Protein AF-A0A8X6HXB4-F1 (afdb_monomer_lite)

Foldseek 3Di:
DDPQPWDWAFADAPVDPDGDTKTKGQQDPQADDWHDPDPHDNDTDADASDDDDADPPDDDDTDRSMDIDDDPPDDDDDDDDPVVVVVVVVVPDD

Sequence (94 aa):
MADNLVHVAPVRLESFPIQLELPYEKIRREALDPFVRNDGSCGVDLSSPNFYTMDPLQQVRIYTGLAFEFKAGWTAFLKDKSSVSVESILSWKE

Secondary structure (DSSP, 8-state):
------EEEEEE-TTSS-EEEEEEEESSTTPPPPB-SSTT-SS-B---SS-----TT--------EEE-PPTT--------HHHHHHHHHTT--

Structure (mmCIF, N/CA/C/O backbone):
data_AF-A0A8X6HXB4-F1
#
_entry.id   AF-A0A8X6HXB4-F1
#
loop_
_atom_site.group_PDB
_atom_site.id
_atom_site.type_symbol
_atom_site.label_atom_id
_atom_site.label_alt_id
_atom_site.label_comp_id
_atom_site.label_asym_id
_atom_site.label_entity_id
_atom_site.label_seq_id
_atom_site.pdbx_PDB_ins_code
_atom_site.Cartn_x
_atom_site.Cartn_y
_atom_site.Cartn_z
_atom_site.occupancy
_atom_site.B_iso_or_equiv
_atom_site.auth_seq_id
_atom_site.auth_comp_id
_atom_site.auth_asym_id
_atom_site.auth_atom_id
_atom_site.pdbx_PDB_model_num
ATOM 1 N N . MET A 1 1 ? -13.838 -4.102 -25.654 1.00 40.12 1 MET A N 1
ATOM 2 C CA . MET A 1 1 ? -12.425 -4.293 -25.278 1.00 40.12 1 MET A CA 1
ATOM 3 C C . MET A 1 1 ? -12.141 -3.194 -24.276 1.00 40.12 1 MET A C 1
ATOM 5 O O . MET A 1 1 ? -12.321 -2.045 -24.645 1.00 40.12 1 MET A O 1
ATOM 9 N N . ALA A 1 2 ? -11.946 -3.525 -22.999 1.00 42.59 2 ALA A N 1
ATOM 10 C CA . ALA A 1 2 ? -11.622 -2.510 -22.001 1.00 42.59 2 ALA A CA 1
ATOM 11 C C . ALA A 1 2 ? -10.168 -2.102 -22.239 1.00 42.59 2 ALA A C 1
ATOM 13 O O . ALA A 1 2 ? -9.302 -2.973 -22.293 1.00 42.59 2 ALA A O 1
ATOM 14 N N . ASP A 1 3 ? -9.929 -0.815 -22.462 1.00 43.25 3 ASP A N 1
ATOM 15 C CA . ASP A 1 3 ? -8.581 -0.270 -22.499 1.00 43.25 3 ASP A CA 1
ATOM 16 C C . ASP A 1 3 ? -7.935 -0.553 -21.139 1.00 43.25 3 ASP A C 1
ATOM 18 O O . ASP A 1 3 ? -8.369 -0.019 -20.117 1.00 43.25 3 ASP A O 1
ATOM 22 N N . ASN A 1 4 ? -6.937 -1.437 -21.112 1.00 47.91 4 ASN A N 1
ATOM 23 C CA . ASN A 1 4 ? -6.117 -1.662 -19.928 1.00 47.91 4 ASN A CA 1
ATOM 24 C C . ASN A 1 4 ? -5.273 -0.400 -19.713 1.00 47.91 4 ASN A C 1
ATOM 26 O O . ASN A 1 4 ? -4.161 -0.280 -20.228 1.00 47.91 4 ASN A O 1
ATOM 30 N N . LEU A 1 5 ? -5.843 0.574 -19.006 1.00 57.53 5 LEU A N 1
ATOM 31 C CA . LEU A 1 5 ? -5.156 1.780 -18.566 1.00 57.53 5 LEU A CA 1
ATOM 32 C C . LEU A 1 5 ? -4.089 1.374 -17.547 1.00 57.53 5 LEU A C 1
ATOM 34 O O . LEU A 1 5 ? -4.364 1.194 -16.364 1.00 57.53 5 LEU A O 1
ATOM 38 N N . VAL A 1 6 ? -2.860 1.201 -18.031 1.00 60.84 6 VAL A N 1
ATOM 39 C CA . VAL A 1 6 ? -1.680 1.072 -17.178 1.00 60.84 6 VAL A CA 1
ATOM 40 C C . VAL A 1 6 ? -1.402 2.445 -16.583 1.00 60.84 6 VAL A C 1
ATOM 42 O O . VAL A 1 6 ? -1.111 3.403 -17.304 1.00 60.84 6 VAL A O 1
ATOM 45 N N . HIS A 1 7 ? -1.514 2.547 -15.265 1.00 73.44 7 HIS A N 1
ATOM 46 C CA . HIS A 1 7 ? -1.183 3.759 -14.535 1.00 73.44 7 HIS A CA 1
ATOM 47 C C . HIS A 1 7 ? 0.279 3.711 -14.092 1.00 73.44 7 HIS A C 1
ATOM 49 O O . HIS A 1 7 ? 0.853 2.640 -13.908 1.00 73.44 7 HIS A O 1
ATOM 55 N N . VAL A 1 8 ? 0.892 4.878 -13.903 1.00 70.25 8 VAL A N 1
ATOM 56 C CA . VAL A 1 8 ? 2.288 4.982 -13.468 1.00 70.25 8 VAL A CA 1
ATOM 57 C C . VAL A 1 8 ? 2.349 5.795 -12.188 1.00 70.25 8 VAL A C 1
ATOM 59 O O . VAL A 1 8 ? 1.935 6.955 -12.161 1.00 70.25 8 VAL A O 1
ATOM 62 N N . ALA A 1 9 ? 2.861 5.187 -11.120 1.00 65.12 9 ALA A N 1
ATOM 63 C CA . ALA A 1 9 ? 3.169 5.904 -9.895 1.00 65.12 9 ALA A CA 1
ATOM 64 C C . ALA A 1 9 ? 4.551 6.564 -10.042 1.00 65.12 9 ALA A C 1
ATOM 66 O O . ALA A 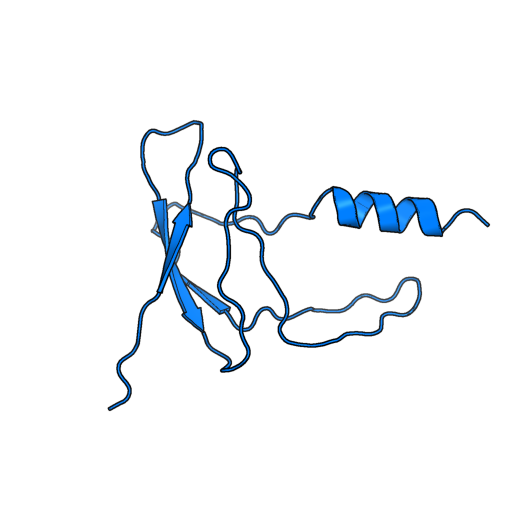1 9 ? 5.512 5.877 -10.416 1.00 65.12 9 ALA A O 1
ATOM 67 N N . PRO A 1 10 ? 4.687 7.870 -9.759 1.00 61.25 10 PRO A N 1
ATOM 68 C CA . PRO A 1 10 ? 5.995 8.502 -9.727 1.00 61.25 10 PRO A CA 1
ATOM 69 C C . PRO A 1 10 ? 6.756 7.998 -8.497 1.00 61.25 10 PRO A C 1
ATOM 71 O O . PRO A 1 10 ? 6.277 8.142 -7.377 1.00 61.25 10 PRO A O 1
ATOM 74 N N . VAL A 1 11 ? 7.946 7.423 -8.678 1.00 60.12 11 VAL A N 1
ATOM 75 C CA . VAL A 1 11 ? 8.866 7.109 -7.576 1.00 60.12 11 VAL A CA 1
ATOM 76 C C . VAL A 1 11 ? 10.184 7.837 -7.826 1.00 60.12 11 VAL A C 1
ATOM 78 O O . VAL A 1 11 ? 10.796 7.706 -8.888 1.00 60.12 11 VAL A O 1
ATOM 81 N N . ARG A 1 12 ? 10.642 8.621 -6.847 1.00 58.22 12 ARG A N 1
ATOM 82 C CA . ARG A 1 12 ? 11.994 9.193 -6.839 1.00 58.22 12 ARG A CA 1
ATOM 83 C C . ARG A 1 12 ? 12.794 8.568 -5.711 1.00 58.22 12 ARG A C 1
ATOM 85 O O . ARG A 1 12 ? 12.329 8.489 -4.582 1.00 58.22 12 ARG A O 1
ATOM 92 N N . LEU A 1 13 ? 13.999 8.120 -6.034 1.00 56.12 13 LEU A N 1
ATOM 93 C CA . LEU A 1 13 ? 14.949 7.596 -5.062 1.00 56.12 13 LEU A CA 1
ATOM 94 C C . LEU A 1 13 ? 16.050 8.638 -4.908 1.00 56.12 13 LEU A C 1
ATOM 96 O O . LEU A 1 13 ? 16.788 8.881 -5.855 1.00 56.12 13 LEU A O 1
ATOM 100 N N . GLU A 1 14 ? 16.172 9.255 -3.732 1.00 53.28 14 GLU A N 1
ATOM 101 C CA . GLU A 1 14 ? 17.137 10.346 -3.500 1.00 53.28 14 GLU A CA 1
ATOM 102 C C . GLU A 1 14 ? 18.596 9.950 -3.799 1.00 53.28 14 GLU A C 1
ATOM 104 O O . GLU A 1 14 ? 19.433 10.801 -4.086 1.00 53.28 14 GLU A O 1
ATOM 109 N N . SER A 1 15 ? 18.910 8.650 -3.778 1.00 51.25 15 SER A N 1
ATOM 110 C CA . SER A 1 15 ? 20.259 8.123 -4.019 1.00 51.25 15 SER A CA 1
ATOM 111 C C . SER A 1 15 ? 20.579 7.809 -5.487 1.00 51.25 15 SER A C 1
ATOM 113 O O . SER A 1 15 ? 21.711 7.429 -5.777 1.00 51.25 15 SER A O 1
ATOM 115 N N . PHE A 1 16 ? 19.624 7.947 -6.416 1.00 50.44 16 PHE A N 1
ATOM 116 C CA . PHE A 1 16 ? 19.835 7.661 -7.839 1.00 50.44 16 PHE A CA 1
ATOM 117 C C . PHE A 1 16 ? 19.094 8.679 -8.720 1.00 50.44 16 PHE A C 1
ATOM 119 O O . PHE A 1 16 ? 17.898 8.877 -8.536 1.00 50.44 16 PHE A O 1
ATOM 126 N N . PRO A 1 17 ? 19.727 9.270 -9.752 1.00 48.97 17 PRO A N 1
ATOM 127 C CA . PRO A 1 17 ? 19.082 10.243 -10.647 1.00 48.97 17 PRO A CA 1
ATOM 128 C C . PRO A 1 17 ? 18.013 9.629 -11.577 1.00 48.97 17 PRO A C 1
ATOM 130 O O . PRO A 1 17 ? 17.605 10.248 -12.556 1.00 48.97 17 PRO A O 1
ATOM 133 N N . ILE A 1 18 ? 17.567 8.400 -11.307 1.00 52.84 18 ILE A N 1
ATOM 134 C CA . ILE A 1 18 ? 16.593 7.676 -12.116 1.00 52.84 18 ILE A CA 1
ATOM 135 C C . ILE A 1 18 ? 15.213 7.925 -11.512 1.00 52.84 18 ILE A C 1
ATOM 137 O O . ILE A 1 18 ? 14.900 7.442 -10.424 1.00 52.84 18 ILE A O 1
ATOM 141 N N . GLN A 1 19 ? 14.375 8.665 -12.236 1.00 57.78 19 GLN A N 1
ATOM 142 C CA . GLN A 1 19 ? 12.941 8.688 -11.976 1.00 57.78 19 GLN A CA 1
ATOM 143 C C . GLN A 1 19 ? 12.398 7.293 -12.293 1.00 57.78 19 GLN A C 1
ATOM 145 O O . GLN A 1 19 ? 12.432 6.847 -13.442 1.00 57.78 19 GLN A O 1
ATOM 150 N N . LEU A 1 20 ? 11.984 6.564 -11.259 1.00 64.31 20 LEU A N 1
ATOM 151 C CA . LEU A 1 20 ? 11.483 5.213 -11.414 1.00 64.31 20 LEU A CA 1
ATOM 152 C C . LEU A 1 20 ? 9.972 5.294 -11.611 1.00 64.31 20 LEU A C 1
ATOM 154 O O . LEU A 1 20 ? 9.214 5.663 -10.720 1.00 64.31 20 LEU A O 1
ATOM 158 N N . GLU A 1 21 ? 9.542 4.976 -12.819 1.00 74.00 21 GLU A N 1
ATOM 159 C CA . GLU A 1 21 ? 8.141 4.710 -13.105 1.00 74.00 21 GLU A CA 1
ATOM 160 C C . GLU A 1 21 ? 7.795 3.333 -12.541 1.00 74.00 21 GLU A C 1
ATOM 162 O O . GLU A 1 21 ? 8.447 2.343 -12.897 1.00 74.00 21 GLU A O 1
ATOM 167 N N . LEU A 1 22 ? 6.809 3.284 -11.642 1.00 82.19 22 LEU A N 1
ATOM 168 C CA . LEU A 1 22 ? 6.268 2.046 -11.091 1.00 82.19 22 LEU A CA 1
ATOM 169 C C . LEU A 1 22 ? 4.867 1.819 -11.682 1.00 82.19 22 LEU A C 1
ATOM 171 O O . LEU A 1 22 ? 3.910 2.453 -11.220 1.00 82.19 22 LEU A O 1
ATOM 175 N N . PRO A 1 23 ? 4.737 0.968 -12.715 1.00 88.00 23 PRO A N 1
ATOM 176 C CA . PRO A 1 23 ? 3.447 0.654 -13.303 1.00 88.00 23 PRO A CA 1
ATOM 177 C C . PRO A 1 23 ? 2.537 -0.047 -12.298 1.00 88.00 23 PRO A C 1
ATOM 179 O O . PRO A 1 23 ? 2.981 -0.894 -11.512 1.00 88.00 23 PRO A O 1
ATOM 182 N N . TYR A 1 24 ? 1.255 0.294 -12.342 1.00 91.19 24 TYR A N 1
ATOM 183 C CA . TYR A 1 24 ? 0.229 -0.376 -11.563 1.00 91.19 24 TYR A CA 1
ATOM 184 C C . TYR A 1 24 ? -1.113 -0.425 -12.289 1.00 91.19 24 TYR A C 1
ATOM 186 O O . TYR A 1 24 ? -1.420 0.389 -13.163 1.00 91.19 24 TYR A O 1
ATOM 194 N N . GLU A 1 25 ? -1.933 -1.379 -11.866 1.00 93.31 25 GLU A N 1
ATOM 195 C CA . GLU A 1 25 ? -3.313 -1.550 -12.297 1.00 93.31 25 GLU A CA 1
ATOM 196 C C . GLU A 1 25 ? -4.245 -1.531 -11.082 1.00 93.31 25 GLU A C 1
ATOM 198 O O . GLU A 1 25 ? -3.946 -2.100 -10.023 1.00 93.31 25 GLU A O 1
ATOM 203 N N . LYS A 1 26 ? -5.408 -0.895 -11.238 1.00 93.44 26 LYS A N 1
ATOM 204 C CA . LYS A 1 26 ? -6.507 -0.999 -10.277 1.00 93.44 26 LYS A CA 1
ATOM 205 C C . LYS A 1 26 ? -7.287 -2.282 -10.536 1.00 93.44 26 LYS A C 1
ATOM 207 O O . LYS A 1 26 ? -8.137 -2.335 -11.416 1.00 93.44 26 LYS A O 1
ATOM 212 N N . ILE A 1 27 ? -7.058 -3.293 -9.704 1.00 94.00 27 ILE A N 1
ATOM 213 C CA . ILE A 1 27 ? -7.814 -4.557 -9.751 1.00 94.00 27 ILE A CA 1
ATOM 214 C C . ILE A 1 27 ? -9.182 -4.454 -9.057 1.00 94.00 27 ILE A C 1
ATOM 216 O O . ILE A 1 27 ? -9.983 -5.388 -9.101 1.00 94.00 27 ILE A O 1
ATOM 220 N N . ARG A 1 28 ? -9.458 -3.328 -8.385 1.00 89.50 28 ARG A N 1
ATOM 221 C CA . ARG A 1 28 ? -10.773 -2.971 -7.839 1.00 89.50 28 ARG A CA 1
ATOM 222 C C . ARG A 1 28 ? -11.142 -1.553 -8.242 1.00 89.50 28 ARG A C 1
ATOM 224 O O . ARG A 1 28 ? -10.292 -0.668 -8.229 1.00 89.50 28 ARG A O 1
ATOM 231 N N . ARG A 1 29 ? -12.423 -1.328 -8.538 1.00 90.44 29 ARG A N 1
ATOM 232 C CA . ARG A 1 29 ? -12.934 -0.028 -8.997 1.00 90.44 29 ARG A CA 1
ATOM 233 C C . ARG A 1 29 ? -12.729 1.077 -7.960 1.00 90.44 29 ARG A C 1
ATOM 235 O O . ARG A 1 29 ? -12.487 2.221 -8.326 1.00 90.44 29 ARG A O 1
ATOM 242 N N . GLU A 1 30 ? -12.828 0.733 -6.684 1.00 93.12 30 GLU A N 1
ATOM 243 C CA . GLU A 1 30 ? -12.738 1.661 -5.558 1.00 93.12 30 GLU A CA 1
ATOM 244 C C . GLU A 1 30 ? -11.288 1.936 -5.134 1.00 93.12 30 GLU A C 1
ATOM 246 O O . GLU A 1 30 ? -11.059 2.748 -4.240 1.00 93.12 30 GLU A O 1
ATOM 251 N N . ALA A 1 31 ? -10.305 1.258 -5.742 1.00 93.75 31 ALA A N 1
ATOM 252 C CA . ALA A 1 31 ? -8.903 1.419 -5.388 1.00 93.75 31 ALA A CA 1
ATOM 253 C C . ALA A 1 31 ? -8.430 2.862 -5.620 1.00 93.75 31 ALA A C 1
ATOM 255 O O . ALA A 1 31 ? -8.689 3.484 -6.658 1.00 93.75 31 ALA A O 1
ATOM 256 N N . LEU A 1 32 ? -7.705 3.382 -4.633 1.00 91.44 32 LEU A N 1
ATOM 257 C CA . LEU A 1 32 ? -7.152 4.729 -4.663 1.00 91.44 32 LEU A CA 1
ATOM 258 C C . LEU A 1 32 ? -5.773 4.713 -5.316 1.00 91.44 32 LEU A C 1
ATOM 260 O O . LEU A 1 32 ? -5.010 3.763 -5.138 1.00 91.44 32 LEU A O 1
ATOM 264 N N . ASP A 1 33 ? -5.464 5.768 -6.068 1.00 91.12 33 ASP A N 1
ATOM 265 C CA . ASP A 1 33 ? -4.147 5.921 -6.678 1.00 91.12 33 ASP A CA 1
ATOM 266 C C . ASP A 1 33 ? -3.073 6.052 -5.582 1.00 91.12 33 ASP A C 1
ATOM 268 O O . ASP A 1 33 ? -3.273 6.792 -4.611 1.00 91.12 33 ASP A O 1
ATOM 272 N N . PRO A 1 34 ? -1.936 5.343 -5.703 1.00 90.50 34 PRO A N 1
ATOM 273 C CA . PRO A 1 34 ? -0.800 5.550 -4.820 1.00 90.50 34 PRO A CA 1
ATOM 274 C C . PRO A 1 34 ? -0.257 6.966 -5.025 1.00 90.50 34 PRO A C 1
ATOM 276 O O . PRO A 1 34 ? -0.211 7.469 -6.150 1.00 90.50 34 PRO A O 1
ATOM 279 N N . PHE A 1 35 ? 0.185 7.608 -3.947 1.00 84.75 35 PHE A N 1
ATOM 280 C CA . PHE A 1 35 ? 0.687 8.978 -4.021 1.00 84.75 35 PHE A CA 1
ATOM 281 C C . PHE A 1 35 ? 2.015 9.142 -3.292 1.00 84.75 35 PHE A C 1
ATOM 283 O O . PHE A 1 35 ? 2.352 8.408 -2.364 1.00 84.75 35 PHE A O 1
ATOM 290 N N . VAL A 1 36 ? 2.770 10.143 -3.726 1.00 80.81 36 VAL A N 1
ATOM 291 C CA . VAL A 1 36 ? 4.008 10.578 -3.086 1.00 80.81 36 VAL A CA 1
ATOM 292 C C . VAL A 1 36 ? 3.701 11.823 -2.269 1.00 80.81 36 VAL A C 1
ATOM 294 O O . VAL A 1 36 ? 3.115 12.774 -2.784 1.00 80.81 36 VAL A O 1
ATOM 297 N N . ARG A 1 37 ? 4.065 11.821 -0.984 1.00 74.19 37 ARG A N 1
ATOM 298 C CA . ARG A 1 37 ? 3.714 12.920 -0.075 1.00 74.19 37 ARG A CA 1
ATOM 299 C C . ARG A 1 37 ? 4.490 14.205 -0.376 1.00 74.19 37 ARG A C 1
ATOM 301 O O . ARG A 1 37 ? 3.944 15.291 -0.214 1.00 74.19 37 ARG A O 1
ATOM 308 N N . ASN A 1 38 ? 5.762 14.087 -0.747 1.00 76.50 38 ASN A N 1
ATOM 309 C CA . ASN A 1 38 ? 6.639 15.203 -1.098 1.00 76.50 38 ASN A CA 1
ATOM 310 C C . ASN A 1 38 ? 7.801 14.736 -1.991 1.00 76.50 38 ASN A C 1
ATOM 312 O O . ASN A 1 38 ? 8.109 13.546 -2.043 1.00 76.50 38 ASN A O 1
ATOM 316 N N . ASP A 1 39 ? 8.479 15.684 -2.641 1.00 64.31 39 ASP A N 1
ATOM 317 C CA . ASP A 1 39 ? 9.511 15.433 -3.663 1.00 64.31 39 ASP A CA 1
ATOM 318 C C . ASP A 1 39 ? 10.787 14.705 -3.170 1.00 64.31 39 ASP A C 1
ATOM 320 O O . ASP A 1 39 ? 11.660 14.406 -3.984 1.00 64.31 39 ASP A O 1
ATOM 324 N N . GLY A 1 40 ? 10.883 14.373 -1.876 1.00 67.88 40 GLY A N 1
ATOM 325 C CA . GLY A 1 40 ? 11.970 13.591 -1.257 1.00 67.88 40 GLY A CA 1
ATOM 326 C C . GLY A 1 40 ? 11.510 12.305 -0.555 1.00 67.88 40 GLY A C 1
ATOM 327 O O . GLY A 1 40 ? 12.263 11.679 0.186 1.00 67.88 40 GLY A O 1
ATOM 328 N N . SER A 1 41 ? 10.249 11.894 -0.724 1.00 70.81 41 SER A N 1
ATOM 329 C CA . SER A 1 41 ? 9.765 10.659 -0.096 1.00 70.81 41 SER A CA 1
ATOM 330 C C . SER A 1 41 ? 10.447 9.429 -0.701 1.00 70.81 41 SER A C 1
ATOM 332 O O . SER A 1 41 ? 10.367 9.189 -1.902 1.00 70.81 41 SER A O 1
ATOM 334 N N . CYS A 1 42 ? 11.014 8.573 0.151 1.00 73.69 42 CYS A N 1
ATOM 335 C CA . CYS A 1 42 ? 11.646 7.308 -0.247 1.00 73.69 42 CYS A CA 1
ATOM 336 C C . CYS A 1 42 ? 10.656 6.190 -0.645 1.00 73.69 42 CYS A C 1
ATOM 338 O O . CYS A 1 42 ? 11.044 5.023 -0.710 1.00 73.69 42 CYS A O 1
ATOM 340 N N . GLY A 1 43 ? 9.375 6.498 -0.856 1.00 82.88 43 GLY A N 1
ATOM 341 C CA . GLY A 1 43 ? 8.337 5.512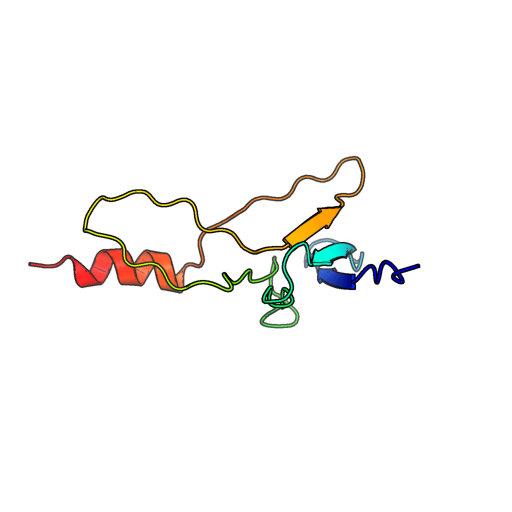 -1.140 1.00 82.88 43 GLY A CA 1
ATOM 342 C C . GLY A 1 43 ? 7.003 6.144 -1.527 1.00 82.88 43 GLY A C 1
ATOM 343 O O . GLY A 1 43 ? 6.856 7.366 -1.535 1.00 82.88 43 GLY A O 1
ATOM 344 N N . VAL A 1 44 ? 6.035 5.284 -1.840 1.00 87.56 44 VAL A N 1
ATOM 345 C CA . VAL A 1 44 ? 4.657 5.668 -2.165 1.00 87.56 44 VAL A CA 1
ATOM 346 C C . VAL A 1 44 ? 3.728 5.286 -1.020 1.00 87.56 44 VAL A C 1
ATOM 348 O O . VAL A 1 44 ? 3.835 4.194 -0.459 1.00 87.56 44 VAL A O 1
ATOM 351 N N . ASP A 1 45 ? 2.813 6.183 -0.675 1.00 89.31 45 ASP A N 1
ATOM 352 C CA . ASP A 1 45 ? 1.752 5.903 0.281 1.00 89.31 45 ASP A CA 1
ATOM 353 C C . ASP A 1 45 ? 0.677 5.034 -0.393 1.00 89.31 45 ASP A C 1
ATOM 355 O O . ASP A 1 45 ? 0.213 5.323 -1.500 1.00 89.31 45 ASP A O 1
ATOM 359 N N . LEU A 1 46 ? 0.273 3.962 0.293 1.00 92.81 46 LEU A N 1
ATOM 360 C CA . LEU A 1 46 ? -0.781 3.045 -0.140 1.00 92.81 46 LEU A CA 1
ATOM 361 C C . LEU A 1 46 ? -2.020 3.224 0.736 1.00 92.81 46 LEU A C 1
ATOM 363 O O . LEU A 1 46 ? -1.912 3.411 1.947 1.00 92.81 46 LEU A O 1
ATOM 367 N N . SER A 1 47 ? -3.198 3.123 0.125 1.00 92.75 47 SER A N 1
ATOM 368 C CA . SER A 1 47 ? -4.482 3.254 0.819 1.00 92.75 47 SER A CA 1
ATOM 369 C C . SER A 1 47 ? -5.337 2.007 0.630 1.00 92.75 47 SER A C 1
ATOM 371 O O . SER A 1 47 ? -5.233 1.322 -0.389 1.00 92.75 47 SER A O 1
ATOM 373 N N . SER A 1 48 ? -6.196 1.711 1.607 1.00 93.12 48 SER A N 1
ATOM 374 C CA . SER A 1 48 ? -7.235 0.698 1.434 1.00 93.12 48 SER A CA 1
ATOM 375 C C . SER A 1 48 ? -8.546 1.350 0.999 1.00 93.12 48 SER A C 1
ATOM 377 O O . SER A 1 48 ? -8.902 2.386 1.557 1.00 93.12 48 SER A O 1
ATOM 379 N N . PRO A 1 49 ? -9.294 0.749 0.056 1.00 91.19 49 PRO A N 1
ATOM 380 C CA . PRO A 1 49 ? -10.610 1.244 -0.329 1.00 91.19 49 PRO A CA 1
ATOM 381 C C . PRO A 1 49 ? -11.715 0.853 0.665 1.00 91.19 49 PRO A C 1
ATOM 383 O O . PRO A 1 49 ? -12.851 1.292 0.516 1.00 91.19 49 PRO A O 1
ATOM 386 N N . ASN A 1 50 ? -11.408 0.009 1.659 1.00 90.06 50 ASN A N 1
ATOM 387 C CA . ASN A 1 50 ? -12.383 -0.512 2.614 1.00 90.06 50 ASN A CA 1
ATOM 388 C C . ASN A 1 50 ? -12.117 0.006 4.029 1.00 90.06 50 ASN A C 1
ATOM 390 O O . ASN A 1 50 ? -10.975 0.270 4.409 1.00 90.06 50 ASN A O 1
ATOM 394 N N . PHE A 1 51 ? -13.177 0.036 4.832 1.00 90.44 51 PHE A N 1
ATOM 395 C CA . PHE A 1 51 ? -13.088 0.216 6.276 1.00 90.44 51 PHE A CA 1
ATOM 396 C C . PHE A 1 51 ? -12.863 -1.129 6.965 1.00 90.44 51 PHE A C 1
ATOM 398 O O . PHE A 1 51 ? -13.465 -2.136 6.590 1.00 90.44 51 PHE A O 1
ATOM 405 N N . TYR A 1 52 ? -12.017 -1.128 7.992 1.00 86.44 52 TYR A N 1
ATOM 406 C CA . TYR A 1 52 ? -11.767 -2.285 8.844 1.00 86.44 52 TYR A CA 1
ATOM 407 C C . TYR A 1 52 ? -11.901 -1.847 10.294 1.00 86.44 52 TYR A C 1
ATOM 409 O O . TYR A 1 52 ? -11.396 -0.793 10.681 1.00 86.44 52 TYR A O 1
ATOM 417 N N . THR A 1 53 ? -12.549 -2.682 11.092 1.00 88.94 53 THR A N 1
ATOM 418 C CA . THR A 1 53 ? -12.483 -2.613 12.549 1.00 88.94 53 THR A CA 1
ATOM 419 C C . THR A 1 53 ? -11.539 -3.716 12.999 1.00 88.94 53 THR A C 1
ATOM 421 O O . THR A 1 53 ? -11.624 -4.836 12.494 1.00 88.94 53 THR A O 1
ATOM 424 N N . MET A 1 54 ? -10.609 -3.383 13.888 1.00 87.00 54 MET A N 1
ATOM 425 C CA . MET A 1 54 ? -9.655 -4.334 14.448 1.00 87.00 54 MET A CA 1
ATOM 426 C C . MET A 1 54 ? -9.777 -4.297 15.957 1.00 87.00 54 MET A C 1
ATOM 428 O O . MET A 1 54 ? -9.664 -3.226 16.556 1.00 87.00 54 MET A O 1
ATOM 432 N N . ASP A 1 55 ? -9.981 -5.464 16.548 1.00 87.75 55 ASP A N 1
ATOM 433 C CA . ASP A 1 55 ? -9.909 -5.602 17.989 1.00 87.75 55 ASP A CA 1
ATOM 434 C C . ASP A 1 55 ? -8.445 -5.535 18.458 1.00 87.75 55 ASP A C 1
ATOM 436 O O . ASP A 1 55 ? -7.513 -5.816 17.690 1.00 87.75 55 ASP A O 1
ATOM 440 N N . PRO A 1 56 ? -8.212 -5.181 19.731 1.00 86.75 56 PRO A N 1
ATOM 441 C CA . PRO A 1 56 ? -6.889 -5.236 20.329 1.00 86.75 56 PRO A CA 1
ATOM 442 C C . PRO A 1 56 ? -6.198 -6.591 20.090 1.00 86.75 56 PRO A C 1
ATOM 444 O O . PRO A 1 56 ? -6.800 -7.645 20.277 1.00 86.75 56 PRO A O 1
ATOM 447 N N . LEU A 1 57 ? -4.921 -6.564 19.683 1.00 86.31 57 LEU A N 1
ATOM 448 C CA . LEU A 1 57 ? -4.087 -7.741 19.359 1.00 86.31 57 LEU A CA 1
ATOM 449 C C . LEU A 1 57 ? -4.525 -8.561 18.128 1.00 86.31 57 LEU A C 1
ATOM 451 O O . LEU A 1 57 ? -3.856 -9.539 17.778 1.00 86.31 57 LEU A O 1
ATOM 455 N N . GLN A 1 58 ? -5.598 -8.173 17.437 1.00 88.50 58 GLN A N 1
ATOM 456 C CA . GLN A 1 58 ? -6.014 -8.831 16.205 1.00 88.50 58 GLN A CA 1
ATOM 457 C C . GLN A 1 58 ? -5.036 -8.535 15.059 1.00 88.50 58 GLN A C 1
ATOM 459 O O . GLN A 1 58 ? -4.537 -7.422 14.903 1.00 88.50 58 GLN A O 1
ATOM 464 N N . GLN A 1 59 ? -4.809 -9.532 14.201 1.00 89.38 59 GLN A N 1
ATOM 465 C CA . GLN A 1 59 ? -4.122 -9.349 12.924 1.00 89.38 59 GLN A CA 1
ATOM 466 C C . GLN A 1 59 ? -5.129 -9.363 11.776 1.00 89.38 59 GLN A C 1
ATOM 468 O O . GLN A 1 59 ? -5.948 -10.277 11.665 1.00 89.38 59 GLN A O 1
ATOM 473 N N . VAL A 1 60 ? -5.041 -8.370 10.891 1.00 89.44 60 VAL A N 1
ATOM 474 C CA . VAL A 1 60 ? -5.899 -8.260 9.708 1.00 89.44 60 VAL A CA 1
ATOM 475 C C . VAL A 1 60 ? -5.045 -8.047 8.467 1.00 89.44 60 VAL A C 1
ATOM 477 O O . VAL A 1 60 ? -4.114 -7.244 8.452 1.00 89.44 60 VAL A O 1
ATOM 480 N N . ARG A 1 61 ? -5.385 -8.761 7.391 1.00 92.06 61 ARG A N 1
ATOM 481 C CA . ARG A 1 61 ? -4.840 -8.491 6.060 1.00 92.06 61 ARG A CA 1
ATOM 482 C C . ARG A 1 61 ? -5.675 -7.401 5.392 1.00 92.06 61 ARG A C 1
ATOM 484 O O . ARG A 1 61 ? -6.834 -7.631 5.054 1.00 92.06 61 ARG A O 1
ATOM 491 N N . ILE A 1 62 ? -5.063 -6.243 5.176 1.00 91.62 62 ILE A N 1
ATOM 492 C CA . ILE A 1 62 ? -5.682 -5.089 4.521 1.00 91.62 62 ILE A CA 1
ATOM 493 C C . ILE A 1 62 ? -5.301 -5.094 3.038 1.00 91.62 62 ILE A C 1
ATOM 495 O O . ILE A 1 62 ? -4.124 -5.180 2.690 1.00 91.62 62 ILE A O 1
ATOM 499 N N . TYR A 1 63 ? -6.297 -5.004 2.157 1.00 92.81 63 TYR A N 1
ATOM 500 C CA . TYR A 1 63 ? -6.090 -5.004 0.706 1.00 92.81 63 TYR A CA 1
ATOM 501 C C . TYR A 1 63 ? -6.090 -3.578 0.146 1.00 92.81 63 TYR A C 1
ATOM 503 O O . TYR A 1 63 ? -6.954 -2.782 0.506 1.00 92.81 63 TYR A O 1
ATOM 511 N N . THR A 1 64 ? -5.168 -3.271 -0.768 1.00 94.56 64 THR A N 1
ATOM 512 C CA . THR A 1 64 ? -5.088 -1.969 -1.464 1.00 94.56 64 THR A CA 1
ATOM 513 C C . THR A 1 64 ? -5.956 -1.909 -2.721 1.00 94.56 64 THR A C 1
ATOM 515 O O . THR A 1 64 ? -6.377 -0.838 -3.138 1.00 94.56 64 THR A O 1
ATOM 518 N N . GLY A 1 65 ? -6.240 -3.063 -3.337 1.00 94.75 65 GLY A N 1
ATOM 519 C CA . GLY A 1 65 ? -6.921 -3.121 -4.635 1.00 94.75 65 GLY A CA 1
ATOM 520 C C . GLY A 1 65 ? -6.031 -2.723 -5.818 1.00 94.75 65 GLY A C 1
ATOM 521 O O . GLY A 1 65 ? -6.556 -2.453 -6.895 1.00 94.75 65 GLY A O 1
ATOM 522 N N . LEU A 1 66 ? -4.708 -2.711 -5.624 1.00 94.31 66 LEU A N 1
ATOM 523 C CA . LEU A 1 66 ? -3.709 -2.404 -6.646 1.00 94.31 66 LEU A CA 1
ATOM 524 C C . LEU A 1 66 ? -2.840 -3.632 -6.938 1.00 94.31 66 LEU A C 1
ATOM 526 O O . LEU A 1 66 ? -2.484 -4.372 -6.017 1.00 94.31 66 LEU A O 1
ATOM 530 N N . ALA A 1 67 ? -2.464 -3.809 -8.200 1.00 93.38 67 ALA A N 1
ATOM 531 C CA . ALA A 1 67 ? -1.413 -4.725 -8.632 1.00 93.38 67 ALA A CA 1
ATOM 532 C C . ALA A 1 67 ? -0.257 -3.911 -9.220 1.00 93.38 67 ALA A C 1
ATOM 534 O O . ALA A 1 67 ? -0.495 -3.000 -10.004 1.00 93.38 67 ALA A O 1
ATOM 535 N N . PHE A 1 68 ? 0.978 -4.225 -8.831 1.00 90.81 68 PHE A N 1
ATOM 536 C CA . PHE A 1 68 ? 2.180 -3.515 -9.275 1.00 90.81 68 PHE A CA 1
ATOM 537 C C . PHE A 1 68 ? 3.050 -4.417 -10.142 1.00 90.81 68 PHE A C 1
ATOM 539 O O . PHE A 1 68 ? 3.185 -5.609 -9.855 1.00 90.81 68 PHE A O 1
ATOM 546 N N . GLU A 1 69 ? 3.691 -3.828 -11.147 1.00 89.44 69 GLU A N 1
ATOM 547 C CA . GLU A 1 69 ? 4.710 -4.497 -11.950 1.00 89.44 69 GLU A CA 1
ATOM 548 C C . GLU A 1 69 ? 6.100 -3.982 -11.566 1.00 89.44 69 GLU A C 1
ATOM 550 O O . GLU A 1 69 ? 6.409 -2.797 -11.696 1.00 89.44 69 GLU A O 1
ATOM 555 N N . PHE A 1 70 ? 6.958 -4.881 -11.082 1.00 86.06 70 PHE A N 1
ATOM 556 C CA . PHE A 1 70 ? 8.321 -4.538 -10.686 1.00 86.06 70 PHE A CA 1
ATOM 557 C C . PHE A 1 70 ? 9.310 -4.887 -11.793 1.00 86.06 70 PHE A C 1
ATOM 559 O O . PHE A 1 70 ? 9.314 -6.001 -12.317 1.00 86.06 70 PHE A O 1
ATOM 566 N N . LYS A 1 71 ? 10.199 -3.941 -12.117 1.00 83.19 71 LYS A N 1
ATOM 567 C CA . LYS A 1 71 ? 11.294 -4.177 -13.064 1.00 83.19 71 LYS A CA 1
ATOM 568 C C . LYS A 1 71 ? 12.217 -5.280 -12.543 1.00 83.19 71 LYS A C 1
ATOM 570 O O . LYS A 1 71 ? 12.496 -5.360 -11.348 1.00 83.19 71 LYS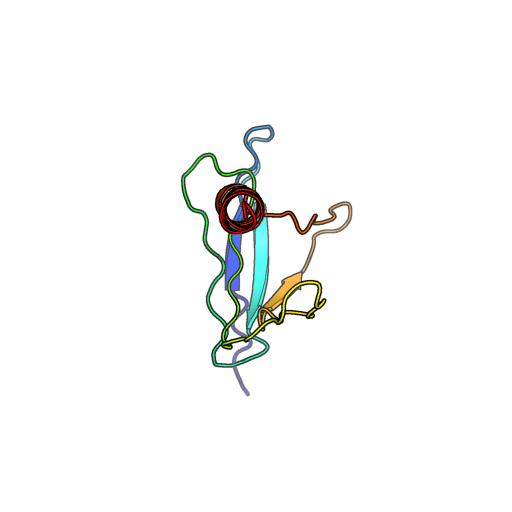 A O 1
ATOM 575 N N . ALA A 1 72 ? 12.742 -6.100 -13.451 1.00 84.25 72 ALA A N 1
ATOM 576 C CA . ALA A 1 72 ? 13.693 -7.151 -13.100 1.00 84.25 72 ALA A CA 1
ATOM 577 C C . ALA A 1 72 ? 14.888 -6.588 -12.306 1.00 84.25 72 ALA A C 1
ATOM 579 O O . ALA A 1 72 ? 15.427 -5.531 -12.638 1.00 84.25 72 ALA A O 1
ATOM 580 N N . GLY A 1 73 ? 15.289 -7.295 -11.247 1.00 87.12 73 GLY A N 1
ATOM 581 C CA . GLY A 1 73 ? 16.351 -6.860 -10.333 1.00 87.12 73 GLY A CA 1
ATOM 582 C C . GLY A 1 73 ? 15.897 -5.906 -9.222 1.00 87.12 73 GLY A C 1
ATOM 583 O O . GLY A 1 73 ? 16.705 -5.573 -8.358 1.00 87.12 73 GLY A O 1
ATOM 584 N N . TRP A 1 74 ? 14.624 -5.503 -9.200 1.00 83.50 74 TRP A N 1
ATOM 585 C CA . TRP A 1 74 ? 14.045 -4.686 -8.136 1.00 83.50 74 TRP A CA 1
ATOM 586 C C . TRP A 1 74 ? 13.107 -5.505 -7.254 1.00 83.50 74 TRP A C 1
ATOM 588 O O . TRP A 1 74 ? 12.438 -6.431 -7.708 1.00 83.50 74 TRP A O 1
ATOM 598 N N . THR A 1 75 ? 13.038 -5.129 -5.980 1.00 86.62 75 THR A N 1
ATOM 599 C CA . THR A 1 75 ? 12.040 -5.629 -5.033 1.00 86.62 75 THR A CA 1
ATOM 600 C C . THR A 1 75 ? 11.467 -4.457 -4.248 1.00 86.62 75 THR A C 1
ATOM 602 O O . THR A 1 75 ? 12.168 -3.473 -4.000 1.00 86.62 75 THR A O 1
ATOM 605 N N . ALA A 1 76 ? 10.198 -4.552 -3.865 1.00 85.44 76 ALA A N 1
ATOM 606 C CA . ALA A 1 76 ? 9.552 -3.565 -3.015 1.00 85.44 76 ALA A CA 1
ATOM 607 C C . ALA A 1 76 ? 9.472 -4.056 -1.572 1.00 85.44 76 ALA A C 1
ATOM 609 O O . ALA A 1 76 ? 9.229 -5.232 -1.301 1.00 85.44 76 ALA A O 1
ATOM 610 N N . PHE A 1 77 ? 9.620 -3.118 -0.642 1.00 88.50 77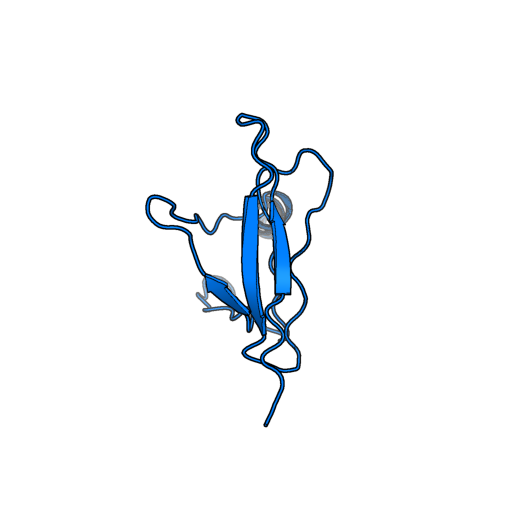 P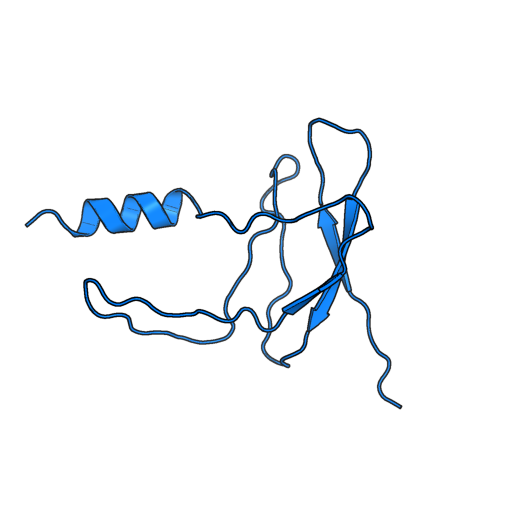HE A N 1
ATOM 611 C CA . PHE A 1 77 ? 9.386 -3.352 0.775 1.00 88.50 77 PHE A CA 1
ATOM 612 C C . PHE A 1 77 ? 8.106 -2.638 1.189 1.00 88.50 77 PHE A C 1
ATOM 614 O O . PHE A 1 77 ? 8.018 -1.415 1.086 1.00 88.50 77 PHE A O 1
ATOM 621 N N . LEU A 1 78 ? 7.131 -3.392 1.695 1.00 88.88 78 LEU A N 1
ATOM 622 C CA . LEU A 1 78 ? 5.988 -2.808 2.384 1.00 88.88 78 LEU A CA 1
ATOM 623 C C . LEU A 1 78 ? 6.429 -2.441 3.803 1.00 88.88 78 LEU A C 1
ATOM 625 O O . LEU A 1 78 ? 6.800 -3.322 4.580 1.00 88.88 78 LEU A O 1
ATOM 629 N N . LYS A 1 79 ? 6.435 -1.145 4.117 1.00 89.44 79 LYS A N 1
ATOM 630 C CA . LYS A 1 79 ? 6.870 -0.619 5.416 1.00 89.44 79 LYS A CA 1
ATOM 631 C C . LYS A 1 79 ? 5.747 0.113 6.131 1.00 89.44 79 LYS A C 1
ATOM 633 O O . LYS A 1 79 ? 4.802 0.587 5.502 1.00 89.44 79 LYS A O 1
ATOM 638 N N . ASP A 1 80 ? 5.863 0.190 7.450 1.00 87.81 80 ASP A N 1
ATOM 639 C CA . ASP A 1 80 ? 4.959 0.965 8.282 1.00 87.81 80 ASP A CA 1
ATOM 640 C C . ASP A 1 80 ? 5.106 2.466 8.009 1.00 87.81 80 ASP A C 1
ATOM 642 O O . ASP A 1 80 ? 6.186 2.980 7.707 1.00 87.81 80 ASP A O 1
ATOM 646 N N . LYS A 1 81 ? 3.992 3.187 8.141 1.00 85.75 81 LYS A N 1
ATOM 647 C CA . LYS A 1 81 ? 4.013 4.645 8.214 1.00 85.75 81 LYS A CA 1
ATOM 648 C C . LYS A 1 81 ? 4.283 5.023 9.666 1.00 85.75 81 LYS A C 1
ATOM 650 O O . LYS A 1 81 ? 3.453 4.737 10.527 1.00 85.75 81 LYS A O 1
ATOM 655 N N . SER A 1 82 ? 5.402 5.695 9.926 1.00 83.69 82 SER A N 1
ATOM 656 C CA . SER A 1 82 ? 5.864 6.009 11.288 1.00 83.69 82 SER A CA 1
ATOM 657 C C . SER A 1 82 ? 4.819 6.715 12.161 1.00 83.69 82 SER A C 1
ATOM 659 O O . SER A 1 82 ? 4.739 6.466 13.359 1.00 83.69 82 SER A O 1
ATOM 661 N N . SER A 1 83 ? 3.974 7.568 11.575 1.00 79.81 83 SER A N 1
ATOM 662 C CA . SER A 1 83 ? 2.887 8.229 12.309 1.00 79.81 83 SER A CA 1
ATOM 663 C C . SER A 1 83 ? 1.840 7.242 12.835 1.00 79.81 83 SER A C 1
ATOM 665 O O . SER A 1 83 ? 1.338 7.418 13.936 1.00 79.81 83 SER A O 1
ATOM 667 N N . VAL A 1 84 ? 1.540 6.182 12.081 1.00 80.50 84 VAL A N 1
ATOM 668 C CA . VAL A 1 84 ? 0.563 5.154 12.472 1.00 80.50 84 VAL A CA 1
ATOM 669 C C . VAL A 1 84 ? 1.161 4.211 13.5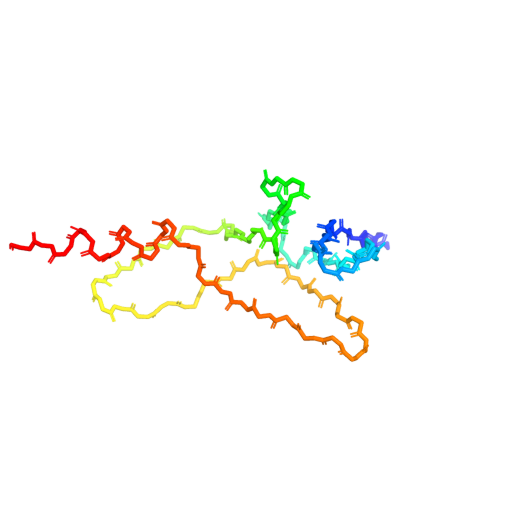16 1.00 80.50 84 VAL A C 1
ATOM 671 O O . VAL A 1 84 ? 0.485 3.844 14.477 1.00 80.50 84 VAL A O 1
ATOM 674 N N . SER A 1 85 ? 2.439 3.843 13.371 1.00 76.88 85 SER A N 1
ATOM 675 C CA . SER A 1 85 ? 3.097 2.957 14.335 1.00 76.88 85 SER A CA 1
ATOM 676 C C . SER A 1 85 ? 3.273 3.617 15.705 1.00 76.88 85 SER A C 1
ATOM 678 O O . SER A 1 85 ? 3.019 2.972 16.721 1.00 76.88 85 SER A O 1
ATOM 680 N N . VAL A 1 86 ? 3.588 4.914 15.771 1.00 66.00 86 VAL A N 1
ATOM 681 C CA . VAL A 1 86 ? 3.694 5.636 17.054 1.00 66.00 86 VAL A CA 1
ATOM 682 C C . VAL A 1 86 ? 2.330 5.814 17.740 1.00 66.00 86 VAL A C 1
ATOM 684 O O . VAL A 1 86 ? 2.225 5.608 18.951 1.00 66.00 86 VAL A O 1
ATOM 687 N N . GLU A 1 87 ? 1.266 6.134 16.998 1.00 59.62 87 GLU A N 1
ATOM 688 C CA . GLU A 1 87 ? -0.085 6.298 17.567 1.00 59.62 87 GLU A CA 1
ATOM 689 C C . GLU A 1 87 ? -0.659 4.988 18.137 1.00 59.62 87 GLU A C 1
ATOM 691 O O . GLU A 1 87 ? -1.338 5.001 19.171 1.00 59.62 87 GLU A O 1
ATOM 696 N N . SER A 1 88 ? -0.309 3.840 17.545 1.00 56.81 88 SER A N 1
ATOM 697 C CA . SER A 1 88 ? -0.668 2.526 18.098 1.00 56.81 88 SER A CA 1
ATOM 698 C C . SER A 1 88 ? 0.042 2.175 19.412 1.00 56.81 88 SER A C 1
ATOM 700 O O . SER A 1 88 ? -0.419 1.288 20.117 1.00 56.81 88 SER A O 1
ATOM 702 N N . ILE A 1 89 ? 1.125 2.868 19.782 1.00 51.03 89 ILE A N 1
ATOM 703 C CA . ILE A 1 89 ? 1.850 2.640 21.047 1.00 51.03 89 ILE A CA 1
ATOM 704 C C . ILE A 1 89 ? 1.348 3.582 22.152 1.00 51.03 89 ILE A C 1
ATOM 706 O O . ILE A 1 89 ? 1.318 3.213 23.324 1.00 51.03 89 ILE A O 1
ATOM 710 N N . LEU A 1 90 ? 0.939 4.807 21.803 1.00 45.78 90 LEU A N 1
ATOM 711 C CA . LEU A 1 90 ? 0.529 5.826 22.780 1.00 45.78 90 LEU A CA 1
ATOM 712 C C . LEU A 1 90 ? -0.922 5.685 23.261 1.00 45.78 90 LEU A C 1
ATOM 714 O O . LEU A 1 90 ? -1.230 6.119 24.367 1.00 45.78 90 LEU A O 1
ATOM 718 N N . SER A 1 91 ? -1.793 5.057 22.469 1.00 48.91 91 SER A N 1
ATOM 719 C CA . SER A 1 91 ? -3.192 4.767 22.834 1.00 48.91 91 SER A CA 1
ATOM 720 C C . SER A 1 91 ? -3.351 3.625 23.850 1.00 48.91 91 SER A C 1
ATOM 722 O O . SER A 1 91 ? -4.448 3.400 24.347 1.00 48.91 91 SER A O 1
ATOM 724 N N . TRP A 1 92 ? -2.254 2.940 24.186 1.00 47.72 92 TRP A N 1
ATOM 725 C CA . TRP A 1 92 ? -2.203 1.769 25.070 1.00 47.72 92 TRP A CA 1
ATOM 726 C C . TRP A 1 92 ? -1.610 2.046 26.455 1.00 47.72 92 TRP A C 1
ATOM 728 O O . TRP A 1 92 ? -1.235 1.120 27.173 1.00 47.72 92 TRP A O 1
ATOM 738 N N . LYS A 1 93 ? -1.492 3.316 26.848 1.00 44.38 93 LYS A N 1
ATOM 739 C CA . LYS A 1 93 ? -1.197 3.651 28.243 1.00 44.38 93 LYS A CA 1
ATOM 740 C C . LYS A 1 93 ? -2.501 3.638 29.041 1.00 44.38 93 LYS A C 1
ATOM 742 O O . LYS A 1 93 ? -3.198 4.649 29.074 1.00 44.38 93 LYS A O 1
ATOM 747 N N . GLU A 1 94 ? -2.812 2.476 29.614 1.00 44.31 94 GLU A N 1
ATOM 748 C CA . GLU A 1 94 ? -3.678 2.356 30.798 1.00 44.31 94 GLU A CA 1
ATOM 749 C C . GLU A 1 94 ? -3.049 3.055 32.014 1.00 44.31 94 GLU A C 1
ATOM 751 O O . GLU A 1 94 ? -1.799 3.024 32.144 1.00 44.31 94 GLU A O 1
#

InterPro domains:
  IPR036157 dUTPase-like superfamily [G3DSA:2.70.40.10] (13-91)
  IPR036157 dUTPase-like superfamily [SSF51283] (18-86)

Radius of gyration: 16.07 Å; chains: 1; bounding box: 33×25×56 Å

Organism: Trichonephila clavata (NCBI:txid2740835)

pLDDT: mean 76.82, std 16.59, range [40.12, 94.75]